Protein AF-A0A017T010-F1 (afdb_monomer)

Foldseek 3Di:
DDFLVRLCVQQVHDSVVSVVCCVVVLQPFPDADPVRTTHHDLVSSQVSCVVVVHDGDVCSVDVPPDDDPDDPPPDPPPDDDD

InterPro domains:
  IPR000551 MerR-type HTH domain [PS50937] (1-25)
  IPR009061 Putative DNA-binding domain superfamily [SSF46955] (1-52)
  IPR041657 Helix-turn-helix domain, group 17 [PF12728] (1-52)

Sequence (82 aa):
MLSVAEVASFCGVNPQTVRRWARRGHLPKAGESPSGRAHFAPAQVARFLTRHGYPLPEALKGAEPTSAEGAPETEPSRSAAA

pLDDT: mean 71.28, std 17.12, range [34.53, 89.25]

Nearest PDB structures (foldseek):
  6jgx-assembly1_B  TM=7.959E-01  e=6.030E-03  Pseudomonas putida
  6jni-assembly3_E  TM=7.967E-01  e=5.645E-03  Pseudomonas putida
  2vz4-assembly1_A-2  TM=6.982E-01  e=2.096E-03  Streptomyces lividans
  5d8c-assembly1_A  TM=7.728E-01  e=4.057E-03  Haemophilus influenzae Rd KW20
  3hh0-assembly1_A  TM=6.454E-01  e=9.573E-03  Bacillus cereus ATCC 14579

Secondary structure (DSSP, 8-state):
-EEHHHHHHHHTS-HHHHHHHHHTTSS--SEE-TTS-EEE-HHHHHHHHHHHTPPPPHHHHS--------------------

Solvent-accessible surface area (backbone atoms only — not comparable to full-atom values): 5229 Å² total; per-residue (Å²): 123,37,44,45,60,57,56,12,65,62,69,74,46,57,42,68,55,47,52,49,33,37,76,70,58,72,43,67,67,69,46,65,44,98,85,72,45,57,27,30,42,64,70,56,52,48,54,46,30,61,74,71,70,45,77,77,45,63,65,78,75,47,85,61,94,71,86,76,90,71,76,77,80,78,67,86,81,76,76,85,87,134

Organism: NCBI:txid1192034

Structure (mmCIF, N/CA/C/O backbone):
data_AF-A0A017T010-F1
#
_entry.id   AF-A0A017T010-F1
#
loop_
_atom_site.group_PDB
_atom_site.id
_atom_site.type_symbol
_atom_site.label_atom_id
_atom_site.label_alt_id
_atom_site.label_comp_id
_atom_site.label_asym_id
_atom_site.label_entity_id
_atom_site.label_seq_id
_atom_site.pdbx_PDB_ins_code
_atom_site.Cartn_x
_atom_site.Cartn_y
_atom_site.Cartn_z
_atom_site.occupancy
_atom_site.B_iso_or_equiv
_atom_site.auth_seq_id
_atom_site.auth_comp_id
_atom_site.auth_asym_id
_atom_site.auth_atom_id
_atom_site.pdbx_PDB_model_num
ATOM 1 N N . MET A 1 1 ? 7.030 7.561 -6.060 1.00 72.00 1 MET A N 1
ATOM 2 C CA . MET A 1 1 ? 7.163 6.089 -5.943 1.00 72.00 1 MET A CA 1
ATOM 3 C C . MET A 1 1 ? 7.086 5.753 -4.469 1.00 72.00 1 MET A C 1
ATOM 5 O O . MET A 1 1 ? 7.598 6.547 -3.698 1.00 72.00 1 MET A O 1
ATOM 9 N N . LEU A 1 2 ? 6.429 4.657 -4.093 1.00 81.75 2 LEU A N 1
ATOM 10 C CA . LEU A 1 2 ? 6.195 4.302 -2.690 1.00 81.75 2 LEU A CA 1
ATOM 11 C C . LEU A 1 2 ? 7.116 3.173 -2.252 1.00 81.75 2 LEU A C 1
ATOM 13 O O . LEU A 1 2 ? 7.286 2.186 -2.967 1.00 81.75 2 LEU A O 1
ATOM 17 N N . SER A 1 3 ? 7.659 3.292 -1.056 1.00 85.88 3 SER A N 1
ATOM 18 C CA . SER A 1 3 ? 8.438 2.255 -0.399 1.00 85.88 3 SER A CA 1
ATOM 19 C C . SER A 1 3 ? 7.544 1.230 0.305 1.00 85.88 3 SER A C 1
ATOM 21 O O . SER A 1 3 ? 6.365 1.453 0.579 1.00 85.88 3 SER A O 1
ATOM 23 N N . VAL A 1 4 ? 8.138 0.087 0.658 1.00 85.25 4 VAL A N 1
ATOM 24 C CA . VAL A 1 4 ? 7.497 -0.940 1.498 1.00 85.25 4 VAL A CA 1
ATOM 25 C C . VAL A 1 4 ? 6.954 -0.347 2.807 1.00 85.25 4 VAL A C 1
ATOM 27 O O . VAL A 1 4 ? 5.886 -0.754 3.255 1.00 85.25 4 VAL A O 1
ATOM 30 N N . ALA A 1 5 ? 7.691 0.584 3.422 1.00 82.38 5 ALA A N 1
ATOM 31 C CA . ALA A 1 5 ? 7.319 1.192 4.696 1.00 82.38 5 ALA A CA 1
ATOM 32 C C . ALA A 1 5 ? 6.085 2.094 4.552 1.00 82.38 5 ALA A C 1
ATOM 34 O O . ALA A 1 5 ? 5.160 1.982 5.346 1.00 82.38 5 ALA A O 1
ATOM 35 N N . GLU A 1 6 ? 6.019 2.905 3.495 1.00 83.19 6 GLU A N 1
ATOM 36 C CA . GLU A 1 6 ? 4.853 3.758 3.228 1.00 83.19 6 GLU A CA 1
ATOM 37 C C . GLU A 1 6 ? 3.593 2.927 2.977 1.00 83.19 6 GLU A C 1
ATOM 39 O O . GLU A 1 6 ? 2.551 3.168 3.582 1.00 83.19 6 GLU A O 1
ATOM 44 N N . VAL A 1 7 ? 3.695 1.881 2.148 1.00 83.81 7 VAL A N 1
ATOM 45 C CA . VAL A 1 7 ? 2.567 0.968 1.896 1.00 83.81 7 VAL A CA 1
ATOM 46 C C . VAL A 1 7 ? 2.111 0.284 3.187 1.00 83.81 7 VAL A C 1
ATOM 48 O O . VAL A 1 7 ? 0.913 0.132 3.414 1.00 83.81 7 VAL A O 1
ATOM 51 N N . ALA A 1 8 ? 3.050 -0.114 4.045 1.00 86.38 8 ALA A N 1
ATOM 52 C CA . ALA A 1 8 ? 2.754 -0.725 5.334 1.00 86.38 8 ALA A CA 1
ATOM 53 C C . ALA A 1 8 ? 1.988 0.223 6.263 1.00 86.38 8 ALA A C 1
ATOM 55 O O . ALA A 1 8 ? 0.939 -0.167 6.778 1.00 86.38 8 ALA A O 1
ATOM 56 N N . SER A 1 9 ? 2.453 1.467 6.398 1.00 83.69 9 SER A N 1
ATOM 57 C CA . SER A 1 9 ? 1.786 2.501 7.195 1.00 83.69 9 SER A CA 1
ATOM 58 C C . SER A 1 9 ? 0.375 2.793 6.686 1.00 83.69 9 SER A C 1
ATOM 60 O O . SER A 1 9 ? -0.555 2.877 7.481 1.00 83.69 9 SER A O 1
ATOM 62 N N . PHE A 1 10 ? 0.179 2.850 5.367 1.00 80.00 10 PHE A N 1
ATOM 63 C CA . PHE A 1 10 ? -1.140 3.058 4.765 1.00 80.00 10 PHE A CA 1
ATOM 64 C C . PHE A 1 10 ? -2.130 1.924 5.028 1.00 80.00 10 PHE A C 1
ATOM 66 O O . PHE A 1 10 ? -3.319 2.175 5.200 1.00 80.00 10 PHE A O 1
ATOM 73 N N . CYS A 1 11 ? -1.657 0.679 5.051 1.00 78.50 11 CYS A N 1
ATOM 74 C CA . CYS A 1 11 ? -2.518 -0.479 5.292 1.00 78.50 11 CYS A CA 1
ATOM 75 C C . CYS A 1 11 ? -2.647 -0.828 6.784 1.00 78.50 11 CYS A C 1
ATOM 77 O O . CYS A 1 11 ? -3.422 -1.721 7.121 1.00 78.50 11 CYS A O 1
ATOM 79 N N . GLY A 1 12 ? -1.841 -0.213 7.658 1.00 81.62 12 GLY A N 1
ATOM 80 C CA . GLY A 1 12 ? -1.699 -0.631 9.054 1.00 81.62 12 GLY A CA 1
ATOM 81 C C . GLY A 1 12 ? -1.130 -2.048 9.208 1.00 81.62 12 GLY A C 1
ATOM 82 O O . GLY A 1 12 ? -1.461 -2.748 10.162 1.00 81.62 12 GLY A O 1
ATOM 83 N N . VAL A 1 13 ? -0.311 -2.511 8.257 1.00 85.31 13 VAL A N 1
ATOM 84 C CA . VAL A 1 13 ? 0.281 -3.861 8.277 1.00 85.31 13 VAL A CA 1
ATOM 85 C C . VAL A 1 13 ? 1.786 -3.798 8.480 1.00 85.31 13 VAL A C 1
ATOM 87 O O . VAL A 1 13 ? 2.427 -2.786 8.233 1.00 85.31 13 VAL A O 1
ATOM 90 N N . ASN A 1 14 ? 2.391 -4.918 8.869 1.00 85.69 14 ASN A N 1
ATOM 91 C CA . ASN A 1 14 ? 3.842 -5.006 8.976 1.00 85.69 14 ASN A CA 1
ATOM 92 C C . ASN A 1 14 ? 4.515 -4.885 7.579 1.00 85.69 14 ASN A C 1
ATOM 94 O O . ASN A 1 14 ? 4.085 -5.567 6.640 1.00 85.69 14 ASN A O 1
ATOM 98 N N . PRO A 1 15 ? 5.609 -4.110 7.416 1.00 84.69 15 PRO A N 1
ATOM 99 C CA . PRO A 1 15 ? 6.412 -4.060 6.186 1.00 84.69 15 PRO A CA 1
ATOM 100 C C . PRO A 1 15 ? 6.812 -5.434 5.630 1.00 84.69 15 PRO A C 1
ATOM 102 O O . PRO A 1 15 ? 6.903 -5.628 4.415 1.00 84.69 15 PRO A O 1
ATOM 105 N N . GLN A 1 16 ? 7.021 -6.425 6.496 1.00 84.75 16 GLN A N 1
ATOM 106 C CA . GLN A 1 16 ? 7.321 -7.795 6.083 1.00 84.75 16 GLN A CA 1
ATOM 107 C C . GLN A 1 16 ? 6.140 -8.461 5.354 1.00 84.75 16 GLN A C 1
ATOM 109 O O . GLN A 1 16 ? 6.355 -9.221 4.404 1.00 84.75 16 GLN A O 1
ATOM 114 N N . THR A 1 17 ? 4.902 -8.129 5.728 1.00 89.25 17 THR A N 1
ATOM 115 C CA . THR A 1 17 ? 3.679 -8.557 5.033 1.00 89.25 17 THR A CA 1
ATOM 116 C C . THR A 1 17 ? 3.634 -7.982 3.621 1.00 89.25 17 THR A C 1
ATOM 118 O O . THR A 1 17 ? 3.401 -8.724 2.667 1.00 89.25 17 THR A O 1
ATOM 121 N N . VAL A 1 18 ? 3.978 -6.702 3.457 1.00 86.69 18 VAL A N 1
ATOM 122 C CA . VAL A 1 18 ? 4.058 -6.052 2.138 1.00 86.69 18 VAL A CA 1
ATOM 123 C C . VAL A 1 18 ? 5.13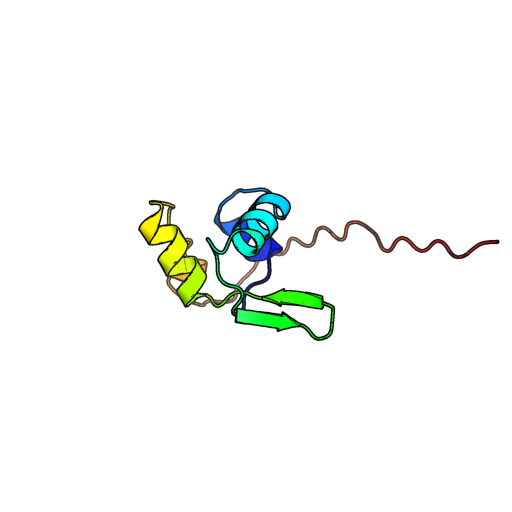2 -6.708 1.262 1.00 86.69 18 VAL A C 1
ATOM 125 O O . VAL A 1 18 ? 4.874 -7.036 0.102 1.00 86.69 18 VAL A O 1
ATOM 128 N N . ARG A 1 19 ? 6.318 -7.007 1.815 1.00 86.00 19 ARG A N 1
ATOM 129 C CA . ARG A 1 19 ? 7.359 -7.771 1.091 1.00 86.00 19 ARG A CA 1
ATOM 130 C C . ARG A 1 19 ? 6.851 -9.148 0.666 1.00 86.00 19 ARG A C 1
ATOM 132 O O . ARG A 1 19 ? 7.166 -9.605 -0.431 1.00 86.00 19 ARG A O 1
ATOM 139 N N . ARG A 1 20 ? 6.060 -9.820 1.508 1.00 88.06 20 ARG A N 1
ATOM 140 C CA . ARG A 1 20 ? 5.454 -11.117 1.181 1.00 88.06 20 ARG A CA 1
ATOM 141 C C . ARG A 1 20 ? 4.426 -10.989 0.055 1.00 88.06 20 ARG A C 1
ATOM 143 O O . ARG A 1 20 ? 4.430 -11.839 -0.832 1.00 88.06 20 ARG A O 1
ATOM 150 N N . TRP A 1 21 ? 3.596 -9.946 0.048 1.00 88.75 21 TRP A N 1
ATOM 151 C CA . TRP A 1 21 ? 2.677 -9.661 -1.060 1.00 88.75 21 TRP A CA 1
ATOM 152 C C . TRP A 1 21 ? 3.421 -9.429 -2.373 1.00 88.75 21 TRP A C 1
ATOM 154 O O . TRP A 1 21 ? 3.030 -9.993 -3.394 1.00 88.75 21 TRP A O 1
ATOM 164 N N . ALA A 1 22 ? 4.530 -8.689 -2.331 1.00 86.50 22 ALA A N 1
ATOM 165 C CA . ALA A 1 22 ? 5.378 -8.464 -3.497 1.00 86.50 22 ALA A CA 1
ATOM 166 C C . ALA A 1 22 ? 6.032 -9.756 -4.004 1.00 86.50 22 ALA A C 1
ATOM 168 O O . ALA A 1 22 ? 5.958 -10.061 -5.192 1.00 86.50 22 ALA A O 1
ATOM 169 N N . ARG A 1 23 ? 6.598 -10.572 -3.104 1.00 85.06 23 ARG A N 1
ATOM 170 C CA . ARG A 1 23 ? 7.190 -11.877 -3.459 1.00 85.06 23 ARG A CA 1
ATOM 171 C C . ARG A 1 23 ? 6.169 -12.865 -4.024 1.00 85.06 23 ARG A C 1
ATOM 173 O O . ARG A 1 23 ? 6.534 -13.695 -4.845 1.00 85.06 23 ARG A O 1
ATOM 180 N N . ARG A 1 24 ? 4.913 -12.792 -3.578 1.00 86.69 24 ARG A N 1
ATOM 181 C CA . ARG A 1 24 ? 3.807 -13.624 -4.079 1.00 86.69 24 ARG A CA 1
ATOM 182 C C . ARG A 1 24 ? 3.152 -13.077 -5.352 1.00 86.69 24 ARG A C 1
ATOM 184 O O . ARG A 1 24 ? 2.279 -13.738 -5.895 1.00 86.69 24 ARG A O 1
ATOM 191 N N . GLY A 1 25 ? 3.534 -11.883 -5.809 1.00 84.25 25 GLY A N 1
ATOM 192 C CA . GLY A 1 25 ? 2.939 -11.243 -6.985 1.00 84.25 25 GLY A CA 1
ATOM 193 C C . GLY A 1 25 ? 1.556 -10.626 -6.750 1.00 84.25 25 GLY A C 1
ATOM 194 O O . GLY A 1 25 ? 0.920 -10.192 -7.704 1.00 84.25 25 GLY A O 1
ATOM 195 N N . HIS A 1 26 ? 1.088 -10.540 -5.500 1.00 85.06 26 HIS A N 1
ATOM 196 C CA . HIS A 1 26 ? -0.158 -9.837 -5.170 1.00 85.06 26 HIS A CA 1
ATOM 197 C C . HIS A 1 26 ? -0.016 -8.322 -5.342 1.00 85.06 26 HIS A C 1
ATOM 199 O O . HIS A 1 26 ? -0.949 -7.662 -5.795 1.00 85.06 26 HIS A O 1
ATOM 205 N N . LEU A 1 27 ? 1.162 -7.787 -5.003 1.00 82.44 27 LEU A N 1
ATOM 206 C CA . LEU A 1 27 ? 1.502 -6.382 -5.189 1.00 82.44 27 LEU A CA 1
ATOM 207 C C . LEU A 1 27 ? 2.739 -6.270 -6.094 1.00 82.44 27 LEU A C 1
ATOM 209 O O . LEU A 1 27 ? 3.863 -6.393 -5.602 1.00 82.44 27 LEU A O 1
ATOM 213 N N . PRO A 1 28 ? 2.566 -6.091 -7.413 1.00 79.38 28 PRO A N 1
ATOM 214 C CA . PRO A 1 28 ? 3.692 -5.990 -8.334 1.00 79.38 28 PRO A CA 1
ATOM 215 C C . PRO A 1 28 ? 4.596 -4.806 -7.969 1.00 79.38 28 PRO A C 1
ATOM 217 O O . PRO A 1 28 ? 4.124 -3.689 -7.759 1.00 79.38 28 PRO A O 1
ATOM 220 N N . LYS A 1 29 ? 5.908 -5.061 -7.893 1.00 80.62 29 LYS A N 1
ATOM 221 C CA . LYS A 1 29 ? 6.920 -4.010 -7.735 1.00 80.62 29 LYS A CA 1
ATOM 222 C C . LYS A 1 29 ? 7.021 -3.211 -9.036 1.00 80.62 29 LYS A C 1
ATOM 224 O O . LYS A 1 29 ? 7.079 -3.798 -10.113 1.00 80.62 29 LYS A O 1
ATOM 229 N N . ALA A 1 30 ? 7.056 -1.887 -8.931 1.00 79.19 30 ALA A N 1
ATOM 230 C CA . ALA A 1 30 ? 7.305 -1.003 -10.069 1.00 79.19 30 ALA A CA 1
ATOM 231 C C . ALA A 1 30 ? 8.790 -1.001 -10.459 1.00 79.19 30 ALA A C 1
ATOM 233 O O . ALA A 1 30 ? 9.133 -0.761 -11.611 1.00 79.19 30 ALA A O 1
ATOM 234 N N . GLY A 1 31 ? 9.664 -1.296 -9.499 1.00 75.06 31 GLY A N 1
ATOM 235 C CA . GLY A 1 31 ? 11.095 -1.423 -9.715 1.00 75.06 31 GLY A CA 1
ATOM 236 C C . GLY A 1 31 ? 11.837 -1.626 -8.404 1.00 75.06 31 GLY A C 1
ATOM 237 O O . GLY A 1 31 ? 11.246 -1.661 -7.320 1.00 75.06 31 GLY A O 1
ATOM 238 N N . GLU A 1 32 ? 13.149 -1.754 -8.513 1.00 73.25 32 GLU A N 1
ATOM 239 C CA . GLU A 1 32 ? 14.059 -1.758 -7.376 1.00 73.25 32 GLU A CA 1
ATOM 240 C C . GLU A 1 32 ? 14.928 -0.510 -7.454 1.00 73.25 32 GLU A C 1
ATOM 242 O O . GLU A 1 32 ? 15.415 -0.130 -8.516 1.00 73.25 32 GLU A O 1
ATOM 247 N N . SER A 1 33 ? 15.084 0.156 -6.315 1.00 68.81 33 SER A N 1
ATOM 248 C CA . SER A 1 33 ? 16.069 1.215 -6.155 1.00 68.81 33 SER A CA 1
ATOM 249 C C . SER A 1 33 ? 17.465 0.651 -6.423 1.00 68.81 33 SER A C 1
ATOM 251 O O . SER A 1 33 ? 17.704 -0.507 -6.071 1.00 68.81 33 SER A O 1
ATOM 253 N N . PRO A 1 34 ? 18.438 1.462 -6.871 1.00 67.75 34 PRO A N 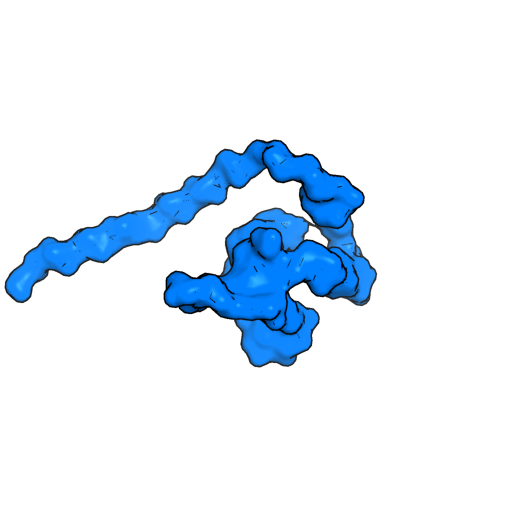1
ATOM 254 C CA . PRO A 1 34 ? 19.848 1.059 -6.882 1.00 67.75 34 PRO A CA 1
ATOM 255 C C . PRO A 1 34 ? 20.360 0.606 -5.499 1.00 67.75 34 PRO A C 1
ATOM 257 O O . PRO A 1 34 ? 21.304 -0.167 -5.410 1.00 67.75 34 PRO A O 1
ATOM 260 N N . SER A 1 35 ? 19.694 1.017 -4.413 1.00 68.62 35 SER A N 1
ATOM 261 C CA . SER A 1 35 ? 19.938 0.552 -3.040 1.00 68.62 35 SER A CA 1
ATOM 262 C C . SER A 1 35 ? 19.258 -0.781 -2.667 1.00 68.62 35 SER A C 1
ATOM 264 O O . SER A 1 35 ? 19.217 -1.135 -1.491 1.00 68.62 35 SER A O 1
ATOM 266 N N . GLY A 1 36 ? 18.665 -1.505 -3.624 1.00 74.94 36 GLY A N 1
ATOM 267 C CA . GLY A 1 36 ? 17.983 -2.790 -3.396 1.00 74.94 36 GLY A CA 1
ATOM 268 C C . GLY A 1 36 ? 16.617 -2.681 -2.705 1.00 74.94 36 GLY A C 1
ATOM 269 O O . GLY A 1 36 ? 16.047 -3.679 -2.264 1.00 74.94 36 GLY A O 1
ATOM 270 N N . ARG A 1 37 ? 16.069 -1.467 -2.573 1.00 77.56 37 ARG A N 1
ATOM 271 C CA . ARG A 1 37 ? 14.752 -1.235 -1.959 1.00 77.56 37 ARG A CA 1
ATOM 272 C C . ARG A 1 37 ? 13.648 -1.384 -3.004 1.00 77.56 37 ARG A C 1
ATOM 274 O O . ARG A 1 37 ? 13.700 -0.735 -4.043 1.00 77.56 37 ARG A O 1
ATOM 281 N N . ALA A 1 38 ? 12.643 -2.211 -2.723 1.00 79.31 38 ALA A N 1
ATOM 282 C CA . ALA A 1 38 ? 11.486 -2.364 -3.601 1.00 79.31 38 ALA A CA 1
ATOM 283 C C . ALA A 1 38 ? 10.612 -1.101 -3.589 1.00 79.31 38 ALA A C 1
ATOM 285 O O . ALA A 1 38 ? 10.250 -0.608 -2.515 1.00 79.31 38 ALA A O 1
ATOM 286 N N . HIS A 1 39 ? 10.252 -0.633 -4.784 1.00 83.88 39 HIS A N 1
ATOM 287 C CA . HIS A 1 39 ? 9.370 0.508 -5.004 1.00 83.88 39 HIS A CA 1
ATOM 288 C C . HIS A 1 39 ? 8.067 0.069 -5.666 1.00 83.88 39 HIS A C 1
ATOM 290 O O . HIS A 1 39 ? 8.055 -0.792 -6.549 1.00 83.88 39 HIS A O 1
ATOM 296 N N . PHE A 1 40 ? 6.969 0.703 -5.274 1.00 85.19 40 PHE A N 1
ATOM 297 C CA . PHE A 1 40 ? 5.623 0.445 -5.769 1.00 85.19 40 PHE A CA 1
ATOM 298 C C . PHE A 1 40 ? 5.044 1.700 -6.414 1.00 85.19 40 PHE A C 1
ATOM 300 O O . PHE A 1 40 ? 5.243 2.826 -5.945 1.00 85.19 40 PHE A O 1
ATOM 307 N N . ALA A 1 41 ? 4.310 1.514 -7.509 1.00 85.00 41 ALA A N 1
ATOM 308 C CA . ALA A 1 41 ? 3.582 2.609 -8.126 1.00 85.00 41 ALA A CA 1
ATOM 309 C C . ALA A 1 41 ? 2.334 2.926 -7.280 1.00 85.00 41 ALA A C 1
ATOM 311 O O . ALA A 1 41 ? 1.570 2.001 -6.987 1.00 85.00 41 ALA A O 1
ATOM 312 N N . PRO A 1 42 ? 2.067 4.203 -6.944 1.00 82.69 42 PRO A N 1
ATOM 313 C CA . PRO A 1 42 ? 0.863 4.596 -6.206 1.00 82.69 42 PRO A CA 1
ATOM 314 C C . PRO A 1 42 ? -0.424 4.048 -6.832 1.00 82.69 42 PRO A C 1
ATOM 316 O O . PRO A 1 42 ? -1.269 3.504 -6.132 1.00 82.69 42 PRO A O 1
ATOM 319 N N . ALA A 1 43 ? -0.525 4.074 -8.164 1.00 83.50 43 ALA A N 1
ATOM 320 C CA . ALA A 1 43 ? -1.667 3.528 -8.897 1.00 83.50 43 ALA A CA 1
ATOM 321 C C . ALA A 1 43 ? -1.847 2.006 -8.714 1.00 83.50 43 ALA A C 1
ATOM 323 O O . ALA A 1 43 ? -2.975 1.515 -8.667 1.00 83.50 43 ALA A O 1
ATOM 324 N N . GLN A 1 44 ? -0.755 1.240 -8.597 1.00 84.00 44 GLN A N 1
ATOM 325 C CA . GLN A 1 44 ? -0.825 -0.205 -8.344 1.00 84.00 44 GLN A CA 1
ATOM 326 C C . GLN A 1 44 ? -1.252 -0.498 -6.908 1.00 84.00 44 GLN A C 1
ATOM 328 O O . GLN A 1 44 ? -2.096 -1.367 -6.696 1.00 84.00 44 GLN A O 1
ATOM 333 N N . VAL A 1 45 ? -0.712 0.252 -5.942 1.00 83.69 45 VAL A N 1
ATOM 334 C CA . VAL A 1 45 ? -1.114 0.155 -4.533 1.00 83.69 45 VAL A CA 1
ATOM 335 C C . VAL A 1 45 ? -2.591 0.509 -4.394 1.00 83.69 45 VAL A C 1
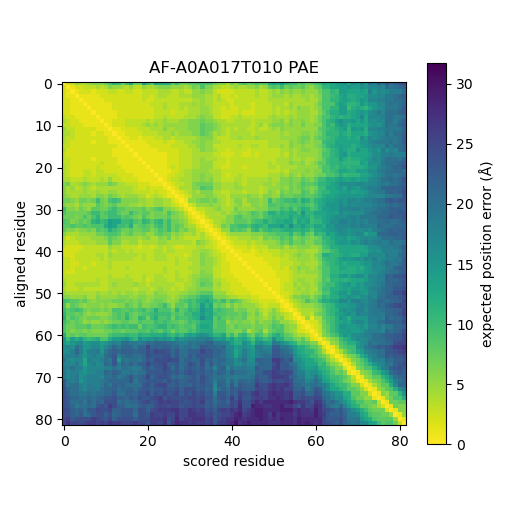ATOM 337 O O . VAL A 1 45 ? -3.342 -0.257 -3.802 1.00 83.69 45 VAL A O 1
ATOM 340 N N . ALA A 1 46 ? -3.045 1.592 -5.025 1.00 84.00 46 ALA A N 1
ATOM 341 C CA . ALA A 1 46 ? -4.448 1.982 -5.000 1.00 84.00 46 ALA A CA 1
ATOM 342 C C . ALA A 1 46 ? -5.366 0.893 -5.579 1.00 84.00 46 ALA A C 1
ATOM 344 O O . ALA A 1 46 ? -6.319 0.485 -4.921 1.00 84.00 46 ALA A O 1
ATOM 345 N N . ARG A 1 47 ? -5.035 0.331 -6.754 1.00 84.81 47 ARG A N 1
ATOM 346 C CA . ARG A 1 47 ? -5.793 -0.799 -7.333 1.00 84.81 47 ARG A CA 1
ATOM 347 C C . ARG A 1 47 ? -5.824 -2.019 -6.414 1.00 84.81 47 ARG A C 1
ATOM 349 O O . ARG A 1 47 ? -6.848 -2.698 -6.359 1.00 84.81 47 ARG A O 1
ATOM 356 N N . PHE A 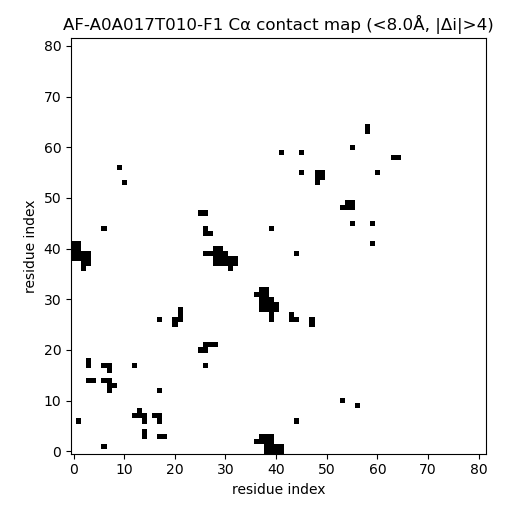1 48 ? -4.720 -2.316 -5.731 1.00 85.75 48 PHE A N 1
ATOM 357 C CA . PHE A 1 48 ? -4.647 -3.412 -4.768 1.00 85.75 48 PHE A CA 1
ATOM 358 C C . PHE A 1 48 ? -5.586 -3.161 -3.581 1.00 85.75 48 PHE A C 1
ATOM 360 O O . PHE A 1 48 ? -6.412 -4.017 -3.270 1.00 85.75 48 PHE A O 1
ATOM 367 N N . LEU A 1 49 ? -5.530 -1.970 -2.981 1.00 83.81 49 LEU A N 1
ATOM 368 C CA . LEU A 1 49 ? -6.380 -1.602 -1.847 1.00 83.81 49 LEU A CA 1
ATOM 369 C C . LEU A 1 49 ? -7.863 -1.646 -2.209 1.00 83.81 49 LEU A C 1
ATOM 371 O O . LEU A 1 49 ? -8.637 -2.298 -1.5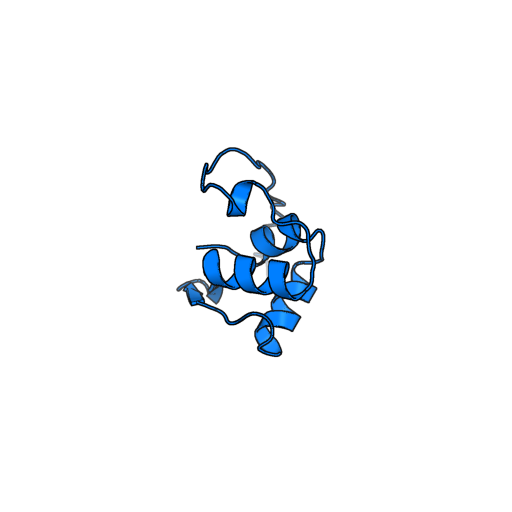11 1.00 83.81 49 LEU A O 1
ATOM 375 N N . THR A 1 50 ? -8.247 -1.049 -3.340 1.00 83.88 50 THR A N 1
ATOM 376 C CA . THR A 1 50 ? -9.635 -1.068 -3.819 1.00 83.88 50 THR A CA 1
ATOM 377 C C . THR A 1 50 ? -10.127 -2.489 -4.084 1.00 83.88 50 THR A C 1
ATOM 379 O O . THR A 1 50 ? -11.254 -2.822 -3.730 1.00 83.88 50 THR A O 1
ATOM 382 N N . ARG A 1 51 ? -9.289 -3.361 -4.662 1.00 86.62 51 ARG A N 1
ATOM 383 C CA . ARG A 1 51 ? -9.650 -4.766 -4.917 1.00 86.62 51 ARG A CA 1
ATOM 384 C C . ARG A 1 51 ? -9.872 -5.561 -3.631 1.00 86.62 51 ARG A C 1
ATOM 386 O O . ARG A 1 51 ? -10.703 -6.463 -3.618 1.00 86.62 51 ARG A O 1
ATOM 393 N N . HIS A 1 52 ? -9.113 -5.255 -2.585 1.00 83.94 52 HIS A N 1
ATOM 394 C CA . HIS A 1 52 ? -9.177 -5.951 -1.302 1.00 83.94 52 HIS A CA 1
ATOM 395 C C . HIS A 1 52 ? -10.114 -5.282 -0.284 1.00 83.94 52 HIS A C 1
ATOM 397 O O . HIS A 1 52 ? -10.248 -5.792 0.824 1.00 83.94 52 HIS A O 1
ATOM 403 N N . GLY A 1 53 ? -10.778 -4.179 -0.650 1.00 80.81 53 GLY A N 1
ATOM 404 C CA . GLY A 1 53 ? -11.712 -3.466 0.225 1.00 80.81 53 GLY A CA 1
ATOM 405 C C . GLY A 1 53 ? -11.041 -2.670 1.347 1.00 80.81 53 GLY A C 1
ATOM 406 O O . GLY A 1 53 ? -11.697 -2.337 2.330 1.00 80.81 53 GLY A O 1
ATOM 407 N N . TYR A 1 54 ? -9.747 -2.365 1.225 1.00 78.88 54 TYR A N 1
ATOM 408 C CA . TYR A 1 54 ? -9.064 -1.509 2.192 1.00 78.88 54 TYR A CA 1
ATOM 409 C C . TYR A 1 54 ? -9.454 -0.040 1.990 1.00 78.88 54 TYR A C 1
ATOM 411 O O . TYR A 1 54 ? -9.624 0.396 0.843 1.00 78.88 54 TYR A O 1
ATOM 419 N N . PRO A 1 55 ? -9.553 0.748 3.078 1.00 71.56 55 PRO A N 1
ATOM 420 C CA . PRO A 1 55 ? -9.763 2.181 2.968 1.00 71.56 55 PRO A CA 1
ATOM 421 C C . PRO A 1 55 ? -8.588 2.795 2.208 1.00 71.56 55 PRO A C 1
ATOM 423 O O . PRO A 1 55 ? -7.428 2.604 2.569 1.00 71.56 55 PRO A O 1
ATOM 426 N N . LEU A 1 56 ? -8.892 3.517 1.128 1.00 69.50 56 LEU A N 1
ATOM 427 C CA . LEU A 1 56 ? -7.873 4.241 0.386 1.00 69.50 56 LEU A CA 1
ATOM 428 C C . LEU A 1 56 ? -7.409 5.422 1.262 1.00 69.50 56 LEU A C 1
ATOM 430 O O . LEU A 1 56 ? -8.247 6.259 1.607 1.00 69.50 56 LEU A O 1
ATOM 434 N N . PRO A 1 57 ? -6.126 5.506 1.645 1.00 68.38 57 PRO A N 1
ATOM 435 C CA . PRO A 1 57 ? -5.600 6.644 2.383 1.00 68.38 57 PRO A CA 1
ATOM 436 C C . PRO A 1 57 ? -5.730 7.917 1.551 1.0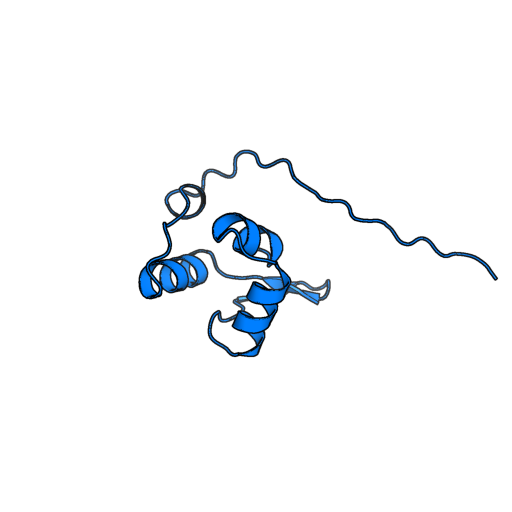0 68.38 57 PRO A C 1
ATOM 438 O O . PRO A 1 57 ? -5.542 7.883 0.333 1.00 68.38 57 PRO A O 1
ATOM 441 N N . GLU A 1 58 ? -5.978 9.050 2.207 1.00 69.75 58 GLU A N 1
ATOM 442 C CA . GLU A 1 58 ? -6.008 10.363 1.551 1.00 69.75 58 GLU A CA 1
ATOM 443 C C . GLU A 1 58 ? -4.723 10.644 0.756 1.00 69.75 58 GLU A C 1
ATOM 445 O O . GLU A 1 58 ? -4.797 11.119 -0.372 1.00 69.75 58 GLU A O 1
ATOM 450 N N . ALA A 1 59 ? -3.566 10.220 1.279 1.00 69.31 59 ALA A N 1
ATOM 451 C CA . ALA A 1 59 ? -2.261 10.328 0.619 1.00 69.31 59 A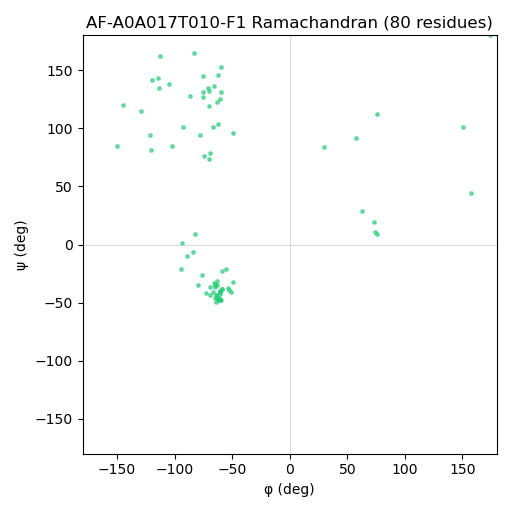LA A CA 1
ATOM 452 C C . ALA A 1 59 ? -2.182 9.609 -0.745 1.00 69.31 59 ALA A C 1
ATOM 454 O O . ALA A 1 59 ? -1.336 9.934 -1.576 1.00 69.31 59 ALA A O 1
ATOM 455 N N . LEU A 1 60 ? -3.053 8.619 -0.987 1.00 70.06 60 LEU A N 1
ATOM 456 C CA . LEU A 1 60 ? -3.210 7.968 -2.292 1.00 70.06 60 LEU A CA 1
ATOM 457 C C . LEU A 1 60 ? -4.332 8.593 -3.139 1.00 70.06 60 LEU A C 1
ATOM 459 O O . LEU A 1 60 ? -4.322 8.406 -4.356 1.00 70.06 60 LEU A O 1
ATOM 463 N N . LYS A 1 61 ? -5.289 9.309 -2.526 1.00 63.34 61 LYS A N 1
ATOM 464 C CA . LYS A 1 61 ? -6.414 9.984 -3.208 1.00 63.34 61 LYS A CA 1
ATOM 465 C C . LYS A 1 61 ? -6.008 11.314 -3.843 1.00 63.34 61 LYS A C 1
ATOM 467 O O . LYS A 1 61 ? -6.518 11.654 -4.904 1.00 63.34 61 LYS A O 1
ATOM 472 N N . GLY A 1 62 ? -5.094 12.041 -3.216 1.00 56.88 62 GLY A N 1
ATOM 473 C CA . GLY A 1 62 ? -4.483 13.252 -3.747 1.00 56.88 62 GLY A CA 1
ATOM 474 C C . GLY A 1 62 ? -3.042 13.258 -3.279 1.00 56.88 62 GLY A C 1
ATOM 475 O O . GLY A 1 62 ? -2.790 13.179 -2.083 1.00 56.88 62 GLY A O 1
ATOM 476 N N . ALA A 1 63 ? -2.089 13.265 -4.202 1.00 51.66 63 ALA A N 1
ATOM 477 C CA . ALA A 1 63 ? -0.677 13.335 -3.861 1.00 51.66 63 ALA A CA 1
ATOM 478 C C . ALA A 1 63 ? -0.339 14.735 -3.311 1.00 51.66 63 ALA A C 1
ATOM 480 O O . ALA A 1 63 ? 0.278 15.536 -4.001 1.00 51.66 63 ALA A O 1
ATOM 481 N N . GLU A 1 64 ? -0.762 15.027 -2.084 1.00 43.12 64 GLU A N 1
ATOM 482 C CA . GLU A 1 64 ? -0.225 16.091 -1.242 1.00 43.12 64 GLU A CA 1
ATOM 483 C C . GLU A 1 64 ? 0.869 15.424 -0.390 1.00 43.12 64 GLU A C 1
ATOM 485 O O . GLU A 1 64 ? 0.558 14.678 0.544 1.00 43.12 64 GLU A O 1
ATOM 490 N N . PRO A 1 65 ? 2.158 15.585 -0.739 1.00 50.91 65 PRO A N 1
ATOM 491 C CA . PRO A 1 65 ? 3.26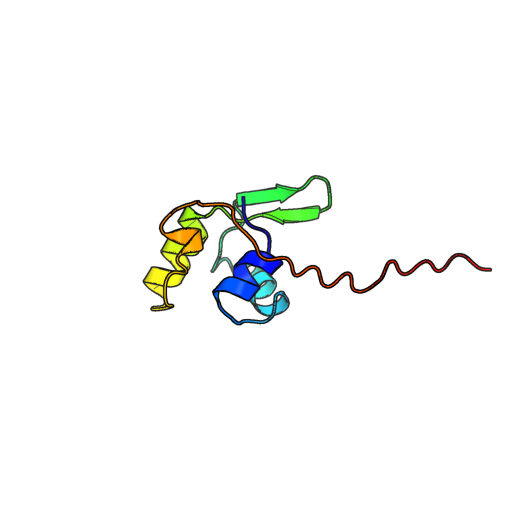5 15.040 0.031 1.00 50.91 65 PRO A CA 1
ATOM 492 C C . PRO A 1 65 ? 3.430 15.890 1.292 1.00 50.91 65 PRO A C 1
ATOM 494 O O . PRO A 1 65 ? 4.313 16.739 1.357 1.00 50.91 65 PRO A O 1
ATOM 497 N N . THR A 1 66 ? 2.556 15.724 2.282 1.00 47.19 66 THR A N 1
ATOM 498 C CA . THR A 1 66 ? 2.685 16.457 3.540 1.00 47.19 66 THR A CA 1
ATOM 499 C C . THR A 1 66 ? 2.618 15.516 4.736 1.00 47.19 66 THR A C 1
ATOM 501 O O . THR A 1 66 ? 1.625 14.841 4.989 1.00 47.19 66 THR A O 1
ATOM 504 N N . SER A 1 67 ? 3.758 15.469 5.422 1.00 44.12 67 SER A N 1
ATOM 505 C CA . SER A 1 67 ? 3.949 15.117 6.827 1.00 44.12 67 SER A CA 1
ATOM 506 C C . SER A 1 67 ? 3.463 13.751 7.318 1.00 44.12 67 SER A C 1
ATOM 508 O O . SER A 1 67 ? 2.374 13.588 7.855 1.00 44.12 67 SER A O 1
ATOM 510 N N . ALA A 1 68 ? 4.391 12.798 7.261 1.00 46.25 68 ALA A N 1
ATOM 511 C CA . ALA A 1 68 ? 4.703 11.887 8.365 1.00 46.25 68 ALA A CA 1
ATOM 512 C C . ALA A 1 68 ? 6.197 11.541 8.200 1.00 46.25 68 ALA A C 1
ATOM 514 O O . ALA A 1 68 ? 6.562 10.675 7.413 1.00 46.25 68 ALA A O 1
ATOM 515 N N . GLU A 1 69 ? 7.146 12.336 8.698 1.00 44.22 69 GLU A N 1
ATOM 516 C CA . GLU A 1 69 ? 7.484 12.452 10.124 1.00 44.22 69 GLU A CA 1
ATOM 517 C C . GLU A 1 69 ? 7.201 11.136 10.857 1.00 44.22 69 GLU A C 1
ATOM 519 O O . GLU A 1 69 ? 6.104 10.869 11.337 1.00 44.22 69 GLU A O 1
ATOM 524 N N . GLY A 1 70 ? 8.179 10.236 10.782 1.00 38.97 70 GLY A N 1
ATOM 525 C CA . GLY A 1 70 ? 8.023 8.844 11.183 1.00 38.97 70 GLY A CA 1
ATOM 526 C C . GLY A 1 70 ? 9.043 7.940 10.510 1.00 38.97 70 GLY A C 1
ATOM 527 O O . GLY A 1 70 ? 8.705 6.867 10.019 1.00 38.97 70 GLY A O 1
ATOM 528 N N . ALA A 1 71 ? 10.304 8.368 10.472 1.00 46.28 71 ALA A N 1
ATOM 529 C CA . ALA A 1 71 ? 11.377 7.397 10.506 1.00 46.28 71 ALA A CA 1
ATOM 530 C C . ALA A 1 71 ? 11.283 6.674 11.861 1.00 46.28 71 ALA A C 1
ATOM 532 O O . ALA A 1 71 ? 11.426 7.322 12.895 1.00 46.28 71 ALA A O 1
ATOM 533 N N . PRO A 1 72 ? 11.146 5.345 11.914 1.00 44.91 72 PRO A N 1
ATOM 534 C CA . PRO A 1 72 ? 12.072 4.595 12.711 1.00 44.91 72 PRO A CA 1
ATOM 535 C C . PRO A 1 72 ? 13.345 4.510 11.869 1.00 44.91 72 PRO A C 1
ATOM 537 O O . PRO A 1 72 ? 13.524 3.628 11.025 1.00 44.91 72 PRO A O 1
ATOM 540 N N . GLU A 1 73 ? 14.254 5.451 12.116 1.00 46.59 73 GLU A N 1
ATOM 541 C CA . GLU A 1 73 ? 15.630 5.026 12.318 1.00 46.59 73 GLU A CA 1
ATOM 542 C C . GLU A 1 73 ? 15.568 3.886 13.339 1.00 46.59 73 GLU A C 1
ATOM 544 O O . GLU A 1 73 ? 15.442 4.104 14.538 1.00 46.59 73 GLU A O 1
ATOM 549 N N . THR A 1 74 ? 15.558 2.643 12.870 1.00 44.50 74 THR A N 1
ATOM 550 C CA . THR A 1 74 ? 16.092 1.553 13.676 1.00 44.50 74 THR A CA 1
ATOM 551 C C . THR A 1 74 ? 17.453 1.252 13.092 1.00 44.50 74 THR A C 1
ATOM 553 O O . THR A 1 74 ? 17.622 0.413 12.213 1.00 44.50 74 THR A O 1
ATOM 556 N N . GLU A 1 75 ? 18.378 2.062 13.599 1.00 40.28 75 GLU A N 1
ATOM 557 C CA . GLU A 1 75 ? 19.754 1.714 13.899 1.00 40.28 75 GLU A CA 1
ATOM 558 C C . GLU A 1 75 ? 20.722 1.601 12.708 1.00 40.28 75 GLU A C 1
ATOM 560 O O . GLU A 1 75 ? 20.678 0.642 11.929 1.00 40.28 75 GLU A O 1
ATOM 565 N N . PRO A 1 76 ? 21.704 2.520 12.595 1.00 43.59 76 PRO A N 1
ATOM 566 C CA . PRO A 1 76 ? 22.954 2.157 11.970 1.00 43.59 76 PRO A CA 1
ATO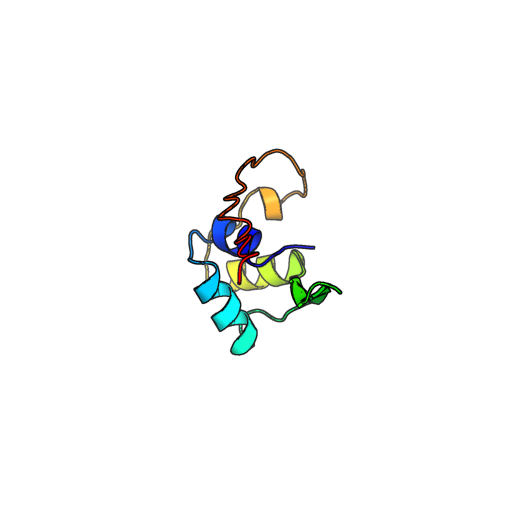M 567 C C . PRO A 1 76 ? 23.592 1.144 12.920 1.00 43.59 76 PRO A C 1
ATOM 569 O O . PRO A 1 76 ? 24.174 1.519 13.936 1.00 43.59 76 PRO A O 1
ATOM 572 N N . SER A 1 77 ? 23.504 -0.148 12.602 1.00 41.12 77 SER A N 1
ATOM 573 C CA . SER A 1 77 ? 24.430 -1.113 13.189 1.00 41.12 77 SER A CA 1
ATOM 574 C C . SER A 1 77 ? 25.814 -0.829 12.603 1.00 41.12 77 SER A C 1
ATOM 576 O O . SER A 1 77 ? 26.293 -1.455 11.659 1.00 41.12 77 SER A O 1
ATOM 578 N N . ARG A 1 78 ? 26.440 0.213 13.153 1.00 46.56 78 ARG A N 1
ATOM 579 C CA . ARG A 1 78 ? 27.878 0.304 13.280 1.00 46.56 78 ARG A CA 1
ATOM 580 C C . ARG A 1 78 ? 28.254 -0.867 14.183 1.00 46.56 78 ARG A C 1
ATOM 582 O O . ARG A 1 78 ? 28.090 -0.790 15.391 1.00 46.56 78 ARG A O 1
ATOM 589 N N . SER A 1 79 ? 28.793 -1.919 13.587 1.00 35.62 79 SER A N 1
ATOM 590 C CA . SER A 1 79 ? 29.798 -2.724 14.266 1.00 35.62 79 SER A CA 1
ATOM 591 C C . SER A 1 79 ? 31.055 -2.674 13.412 1.00 35.62 79 SER A C 1
ATOM 593 O O . SER A 1 79 ? 31.321 -3.533 12.580 1.00 35.62 79 SER A O 1
ATOM 595 N N . ALA A 1 80 ? 31.792 -1.579 13.589 1.00 40.84 80 ALA A N 1
ATOM 596 C CA . ALA A 1 80 ? 33.239 -1.654 13.558 1.00 40.84 80 ALA A CA 1
ATOM 597 C C . ALA A 1 80 ? 33.663 -2.280 14.892 1.00 40.84 80 ALA A C 1
ATOM 599 O O . ALA A 1 80 ? 33.214 -1.783 15.922 1.00 40.84 80 ALA A O 1
ATOM 600 N N . ALA A 1 81 ? 34.470 -3.343 14.840 1.00 34.53 81 ALA A N 1
ATOM 601 C CA . ALA A 1 81 ? 35.484 -3.756 15.824 1.00 34.53 81 ALA A CA 1
ATOM 602 C C . ALA A 1 81 ? 35.649 -5.284 15.814 1.00 34.53 81 ALA A C 1
ATOM 604 O O . ALA A 1 81 ? 34.823 -5.999 16.379 1.00 34.53 81 ALA A O 1
ATOM 605 N N . ALA A 1 82 ? 36.710 -5.758 15.159 1.00 36.28 82 ALA A N 1
ATOM 606 C CA . ALA A 1 82 ? 37.805 -6.536 15.753 1.00 36.28 82 ALA A CA 1
ATOM 607 C C . ALA A 1 82 ? 38.741 -7.004 14.632 1.00 36.28 82 ALA A C 1
ATOM 609 O O . ALA A 1 82 ? 38.247 -7.671 13.696 1.00 36.28 82 ALA A O 1
#

Mean predicted aligned error: 10.42 Å

Radius of gyration: 14.45 Å; Cα contacts (8 Å, |Δi|>4): 73; chains: 1; bounding box: 50×30×26 Å